Protein AF-A0A0F9NEA7-F1 (afdb_monomer_lite)

pLDDT: mean 84.88, std 14.29, range [44.91, 96.44]

Secondary structure (DSSP, 8-state):
-HHHHHHHHHHHHHHHHHHHHHHHHHHHHHHHHHTTS-S---SSSHHHHHHHHHHHHHHHHHHHTT--HHHHHHHHHHHHHGGGTT----SEEEPPPTTSPS--EEE-TT--TTS--------

Structure (mmCIF, N/CA/C/O backbone):
data_AF-A0A0F9NEA7-F1
#
_entry.id   AF-A0A0F9NEA7-F1
#
loop_
_atom_site.group_PDB
_atom_site.id
_atom_site.type_symbol
_atom_site.label_atom_id
_atom_site.label_alt_id
_atom_site.label_comp_id
_atom_site.label_asym_id
_atom_site.label_entity_id
_atom_site.label_seq_id
_atom_site.pdbx_PDB_ins_code
_atom_site.Cartn_x
_atom_site.Cartn_y
_atom_site.Cartn_z
_atom_site.occupancy
_atom_site.B_iso_or_equiv
_atom_site.auth_seq_id
_atom_site.auth_comp_id
_atom_site.auth_asym_id
_atom_site.auth_atom_id
_atom_site.pdbx_PDB_model_num
ATOM 1 N N . MET A 1 1 ? 43.308 49.264 37.632 1.00 60.12 1 MET A N 1
ATOM 2 C CA . MET A 1 1 ? 42.424 49.554 36.475 1.00 60.12 1 MET A CA 1
ATOM 3 C C . MET A 1 1 ? 42.641 48.635 35.265 1.00 60.12 1 MET A C 1
ATOM 5 O O . MET A 1 1 ? 41.770 48.585 34.415 1.00 60.12 1 MET A O 1
ATOM 9 N N . ILE A 1 2 ? 43.744 47.878 35.176 1.00 60.72 2 ILE A N 1
ATOM 10 C CA . ILE A 1 2 ? 44.078 47.063 33.987 1.00 60.72 2 ILE A CA 1
ATOM 11 C C . ILE A 1 2 ? 43.372 45.689 34.005 1.00 60.72 2 ILE A C 1
ATOM 13 O O . ILE A 1 2 ? 42.908 45.212 32.975 1.00 60.72 2 ILE A O 1
ATOM 17 N N . PHE A 1 3 ? 43.197 45.092 35.192 1.00 62.16 3 PHE A N 1
ATOM 18 C CA . PHE A 1 3 ? 42.545 43.783 35.367 1.00 62.16 3 PHE A CA 1
ATOM 19 C C . PHE A 1 3 ? 41.067 43.751 34.944 1.00 62.16 3 PHE A C 1
ATOM 21 O O . PHE A 1 3 ? 40.635 42.789 34.317 1.00 62.16 3 PHE A O 1
ATOM 28 N N . GLY A 1 4 ? 40.296 44.807 35.230 1.00 75.56 4 GLY A N 1
ATOM 29 C CA . GLY A 1 4 ? 38.888 44.886 34.815 1.00 75.56 4 GLY A CA 1
ATOM 30 C C . GLY A 1 4 ? 38.723 45.007 33.298 1.00 75.56 4 GLY A C 1
ATOM 31 O O . GLY A 1 4 ? 37.817 44.412 32.726 1.00 75.56 4 GLY A O 1
ATOM 32 N N . ILE A 1 5 ? 39.647 45.713 32.639 1.00 78.88 5 ILE A N 1
ATOM 33 C CA . ILE A 1 5 ? 39.657 45.873 31.180 1.00 78.88 5 ILE A CA 1
ATOM 34 C C . ILE A 1 5 ? 40.045 44.550 30.512 1.00 78.88 5 ILE A C 1
ATOM 36 O O . ILE A 1 5 ? 39.372 44.119 29.583 1.00 78.88 5 ILE A O 1
ATOM 40 N N . ALA A 1 6 ? 41.070 43.860 31.020 1.00 79.88 6 ALA A N 1
ATOM 41 C CA . ALA A 1 6 ? 41.479 42.554 30.502 1.00 79.88 6 ALA A CA 1
ATOM 42 C C . ALA A 1 6 ? 40.365 41.497 30.634 1.00 79.88 6 ALA A C 1
ATOM 44 O O . ALA A 1 6 ? 40.117 40.736 29.700 1.00 79.88 6 ALA A O 1
ATOM 45 N N . TRP A 1 7 ? 39.648 41.489 31.762 1.00 83.00 7 TRP A N 1
ATOM 46 C CA . TRP A 1 7 ? 38.493 40.613 31.970 1.00 83.00 7 TRP A CA 1
ATOM 47 C C . TRP A 1 7 ? 37.340 40.931 31.012 1.00 83.00 7 TRP A C 1
ATOM 49 O O . TRP A 1 7 ? 36.776 40.031 30.388 1.00 83.00 7 TRP A O 1
ATOM 59 N N . PHE A 1 8 ? 37.028 42.217 30.844 1.00 84.38 8 PHE A N 1
ATOM 60 C CA . PHE A 1 8 ? 35.992 42.672 29.923 1.00 84.38 8 PHE A CA 1
ATOM 61 C C . PHE A 1 8 ? 36.311 42.286 28.471 1.00 84.38 8 PHE A C 1
ATOM 63 O O . PHE A 1 8 ? 35.436 41.794 27.762 1.00 84.38 8 PHE A O 1
ATOM 70 N N . VAL A 1 9 ? 37.576 42.422 28.055 1.00 88.19 9 VAL A N 1
ATOM 71 C CA . VAL A 1 9 ? 38.050 42.027 26.720 1.00 88.19 9 VAL A CA 1
ATOM 72 C C . VAL A 1 9 ? 37.954 40.512 26.510 1.00 88.19 9 VAL A C 1
ATOM 74 O O . VAL A 1 9 ? 37.449 40.088 25.473 1.00 88.19 9 VAL A O 1
ATOM 77 N N . MET A 1 10 ? 38.357 39.683 27.482 1.00 87.94 10 MET A N 1
ATOM 78 C CA . MET A 1 10 ? 38.233 38.219 27.369 1.00 87.94 10 MET A CA 1
ATOM 79 C C . MET A 1 10 ? 36.773 37.752 27.292 1.00 87.94 10 MET A C 1
ATOM 81 O O . MET A 1 10 ? 36.447 36.882 26.484 1.00 87.94 10 MET A O 1
ATOM 85 N N . MET A 1 11 ? 35.882 38.354 28.084 1.00 91.25 11 MET A N 1
ATOM 86 C CA . MET A 1 11 ? 34.448 38.054 28.046 1.00 91.25 11 MET A CA 1
ATOM 87 C C . MET A 1 11 ? 33.836 38.400 26.683 1.00 91.25 11 MET A C 1
ATOM 89 O O . MET A 1 11 ? 33.096 37.598 26.110 1.00 91.25 11 MET A O 1
ATOM 93 N N . TRP A 1 12 ? 34.174 39.572 26.137 1.00 92.94 12 TRP A N 1
ATOM 94 C CA . TRP A 1 12 ? 33.696 39.999 24.822 1.00 92.94 12 TRP A CA 1
ATOM 95 C C . TRP A 1 12 ? 34.233 39.108 23.701 1.00 92.94 12 TRP A C 1
ATOM 97 O O . TRP A 1 12 ? 33.490 38.740 22.792 1.00 92.94 12 TRP A O 1
ATOM 107 N N . PHE A 1 13 ? 35.499 38.695 23.797 1.00 93.50 13 PHE A N 1
ATOM 108 C CA . PHE A 1 13 ? 36.099 37.766 22.846 1.00 93.50 13 PHE A CA 1
ATOM 109 C C . PHE A 1 13 ? 35.380 36.410 22.856 1.00 93.50 13 PHE A C 1
ATOM 111 O O . PHE A 1 13 ? 35.050 35.883 21.794 1.00 93.50 13 PHE A O 1
ATOM 118 N N . GLY A 1 14 ? 35.050 35.883 24.041 1.00 91.88 14 GLY A N 1
ATOM 119 C CA . GLY A 1 14 ? 34.262 34.656 24.184 1.00 91.88 14 GLY A CA 1
ATOM 120 C C . GLY A 1 14 ? 32.869 34.764 23.555 1.00 91.88 14 GLY A C 1
ATOM 121 O O . GLY A 1 14 ? 32.465 33.880 22.800 1.00 91.88 14 GLY A O 1
ATOM 122 N N . LEU A 1 15 ? 32.158 35.871 23.792 1.00 94.25 15 LEU A N 1
ATOM 123 C CA . LEU A 1 15 ? 30.839 36.122 23.195 1.00 94.25 15 LEU A CA 1
ATOM 124 C C . LEU A 1 15 ? 30.893 36.207 21.666 1.00 94.25 15 LEU A C 1
ATOM 126 O O . LEU A 1 15 ? 30.055 35.607 20.993 1.00 94.25 15 LEU A O 1
ATOM 130 N N . VAL A 1 16 ? 31.897 36.891 21.110 1.00 95.38 16 VAL A N 1
ATOM 131 C CA . VAL A 1 16 ? 32.104 36.962 19.655 1.00 95.38 16 VAL A CA 1
ATOM 132 C C . VAL A 1 16 ? 32.394 35.581 19.079 1.00 95.38 16 VAL A C 1
ATOM 134 O O . VAL A 1 16 ? 31.840 35.226 18.042 1.00 95.38 16 VAL A O 1
ATOM 137 N N . MET A 1 17 ? 33.205 34.771 19.762 1.00 94.56 17 MET A N 1
ATOM 138 C CA . MET A 1 17 ? 33.532 33.416 19.319 1.00 94.56 17 MET A CA 1
ATOM 139 C C . MET A 1 17 ? 32.285 32.519 19.297 1.00 94.56 17 MET A C 1
ATOM 141 O O . MET A 1 17 ? 32.047 31.817 18.313 1.00 94.56 17 MET A O 1
ATOM 145 N N . ILE A 1 18 ? 31.440 32.601 20.332 1.00 94.56 18 ILE A N 1
ATOM 146 C CA . ILE A 1 18 ? 30.159 31.880 20.403 1.00 94.56 18 ILE A CA 1
ATOM 147 C C . ILE A 1 18 ? 29.211 32.342 19.290 1.00 94.56 18 ILE A C 1
ATOM 149 O O . ILE A 1 18 ? 28.631 31.505 18.596 1.00 94.56 18 ILE A O 1
ATOM 153 N N . ALA A 1 19 ? 29.080 33.654 19.073 1.00 95.06 19 ALA A N 1
ATOM 154 C CA . ALA A 1 19 ? 28.245 34.206 18.008 1.00 95.06 19 ALA A CA 1
ATOM 155 C C . ALA A 1 19 ? 28.722 33.760 16.616 1.00 95.06 19 ALA A C 1
ATOM 157 O O . ALA A 1 19 ? 27.906 33.407 15.764 1.00 95.06 19 ALA A O 1
ATOM 158 N N . LEU A 1 20 ? 30.039 33.702 16.401 1.00 95.06 20 LEU A N 1
ATOM 159 C CA . LEU A 1 20 ? 30.639 33.247 15.150 1.00 95.06 20 LEU A CA 1
ATOM 160 C C . LEU A 1 20 ? 30.378 31.752 14.923 1.00 95.06 20 LEU A C 1
ATOM 162 O O . LEU A 1 20 ? 29.968 31.365 13.830 1.00 95.06 20 LEU A O 1
ATOM 166 N N . VAL A 1 21 ? 30.514 30.913 15.954 1.00 93.69 21 VAL A N 1
ATOM 167 C CA . VAL A 1 21 ? 30.158 29.484 15.868 1.00 93.69 21 VAL A CA 1
ATOM 168 C C . VAL A 1 21 ? 28.675 29.293 15.580 1.00 93.69 21 VAL A C 1
ATOM 170 O O . VAL A 1 21 ? 28.327 28.486 14.717 1.00 93.69 21 VAL A O 1
ATOM 173 N N . ALA A 1 22 ? 27.798 30.049 16.244 1.00 93.00 22 ALA A N 1
ATOM 174 C CA . ALA A 1 22 ? 26.362 30.000 15.993 1.00 93.00 22 ALA A CA 1
ATOM 175 C C . ALA A 1 22 ? 26.025 30.416 14.551 1.00 93.00 22 ALA A C 1
ATOM 177 O O . ALA A 1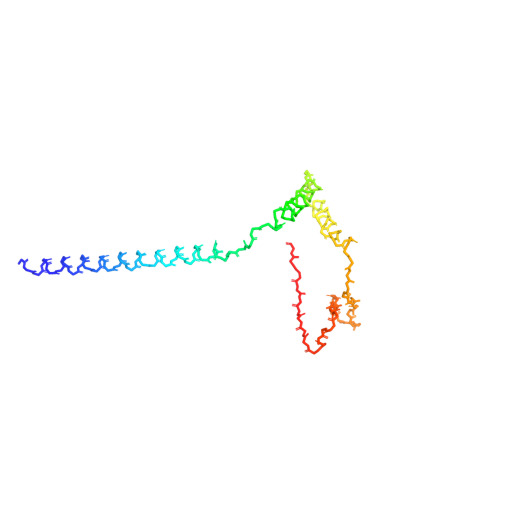 22 ? 25.247 29.733 13.885 1.00 93.00 22 ALA A O 1
ATOM 178 N N . ALA A 1 23 ? 26.663 31.469 14.031 1.00 93.25 23 ALA A N 1
ATOM 179 C CA . ALA A 1 23 ? 26.500 31.910 12.649 1.00 93.25 23 ALA A CA 1
ATOM 180 C C . ALA A 1 23 ? 26.977 30.844 11.648 1.00 93.25 23 ALA A C 1
ATOM 182 O O . ALA A 1 23 ? 26.262 30.521 10.699 1.00 93.25 23 ALA A O 1
ATOM 183 N N . VAL A 1 24 ? 28.140 30.228 11.886 1.00 91.75 24 VAL A N 1
ATOM 184 C CA . VAL A 1 24 ? 28.656 29.134 11.048 1.00 91.75 24 VAL A CA 1
ATOM 185 C C . VAL A 1 24 ? 27.723 27.922 11.091 1.00 91.75 24 VAL A C 1
ATOM 187 O O . VAL A 1 24 ? 27.404 27.359 10.043 1.00 91.75 24 VAL A O 1
ATOM 190 N N . MET A 1 25 ? 27.236 27.530 12.271 1.00 88.56 25 MET A N 1
ATOM 191 C CA . MET A 1 25 ? 26.254 26.450 12.421 1.0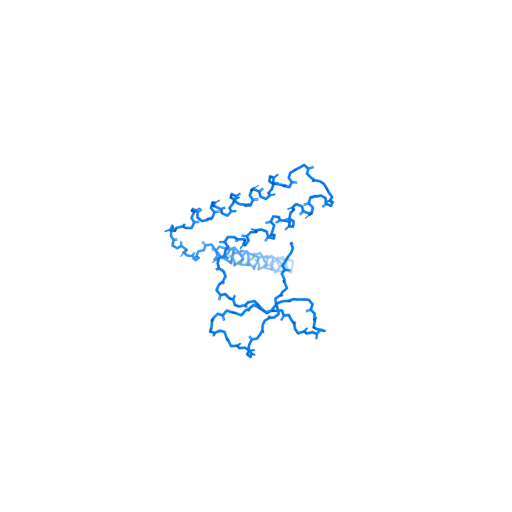0 88.56 25 MET A CA 1
ATOM 192 C C . MET A 1 25 ? 24.953 26.768 11.678 1.00 88.56 25 MET A C 1
ATOM 194 O O . MET A 1 25 ? 24.427 25.898 10.987 1.00 88.56 25 MET A O 1
ATOM 198 N N . PHE A 1 26 ? 24.461 28.006 11.762 1.00 87.00 26 PHE A N 1
ATOM 199 C CA . PHE A 1 26 ? 23.252 28.452 11.071 1.00 87.00 26 PHE A CA 1
ATOM 200 C C . PHE A 1 26 ? 23.416 28.419 9.547 1.00 87.00 26 PHE A C 1
ATOM 202 O O . PHE A 1 26 ? 22.564 27.868 8.853 1.00 87.00 26 PHE A O 1
ATOM 209 N N . VAL A 1 27 ? 24.544 28.906 9.019 1.00 84.75 27 VAL A N 1
ATOM 210 C CA . VAL A 1 27 ? 24.856 28.846 7.581 1.00 84.75 27 VAL A CA 1
ATOM 211 C C . VAL A 1 27 ? 24.999 27.400 7.108 1.00 84.75 27 VAL A C 1
ATOM 213 O O . VAL A 1 27 ? 24.433 27.038 6.078 1.00 84.75 27 VAL A O 1
ATOM 216 N N . ARG A 1 28 ? 25.687 26.534 7.866 1.00 82.31 28 ARG A N 1
ATOM 217 C CA . ARG A 1 28 ? 25.812 25.107 7.518 1.00 82.31 28 ARG A CA 1
ATOM 218 C C . ARG A 1 28 ? 24.473 24.374 7.587 1.00 82.31 28 ARG A C 1
ATOM 220 O O . ARG A 1 28 ? 24.221 23.524 6.739 1.00 82.31 28 ARG A O 1
ATOM 227 N N . ARG A 1 29 ? 23.612 24.698 8.555 1.00 74.19 29 ARG A N 1
ATOM 228 C CA . ARG A 1 29 ? 22.262 24.125 8.672 1.00 74.19 29 ARG A CA 1
ATOM 229 C C . ARG A 1 29 ? 21.358 24.596 7.532 1.00 74.19 29 ARG A C 1
ATOM 231 O O . ARG A 1 29 ? 20.677 23.767 6.945 1.00 74.19 29 ARG A O 1
ATOM 238 N N . LYS A 1 30 ? 21.418 25.881 7.162 1.00 73.94 30 LYS A N 1
ATOM 239 C CA . LYS A 1 30 ? 20.714 26.428 5.992 1.00 73.94 30 LYS A CA 1
ATOM 240 C C . LYS A 1 30 ? 21.198 25.783 4.695 1.00 73.94 30 LYS A C 1
ATOM 242 O O . LYS A 1 30 ? 20.373 25.436 3.864 1.00 73.94 30 LYS A O 1
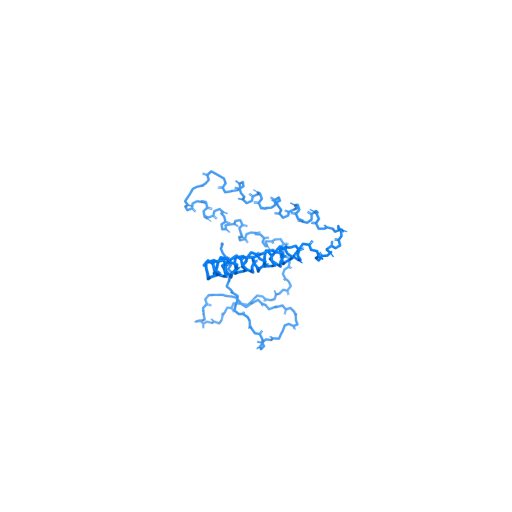ATOM 247 N N . LYS A 1 31 ? 22.510 25.562 4.544 1.00 65.69 31 LYS A N 1
ATOM 248 C CA . LYS A 1 31 ? 23.060 24.876 3.369 1.00 65.69 31 LYS A CA 1
ATOM 249 C C . LYS A 1 31 ? 22.566 23.431 3.279 1.00 65.69 31 LYS A C 1
ATOM 251 O O . LYS A 1 31 ? 22.076 23.054 2.231 1.00 65.69 31 LYS A O 1
ATOM 256 N N . ARG A 1 32 ? 22.553 22.678 4.389 1.00 60.22 32 ARG A N 1
ATOM 257 C CA . ARG A 1 32 ? 21.949 21.330 4.421 1.00 60.22 32 ARG A CA 1
ATOM 258 C C . ARG A 1 32 ? 20.452 21.324 4.101 1.00 60.22 32 ARG A C 1
ATOM 260 O O . ARG A 1 32 ? 19.984 20.352 3.539 1.00 60.22 32 ARG A O 1
ATOM 267 N N . HIS A 1 33 ? 19.717 22.379 4.451 1.00 53.34 33 HIS A N 1
ATOM 268 C CA . HIS A 1 33 ? 18.296 22.491 4.107 1.00 53.34 33 HIS A CA 1
ATOM 269 C C . HIS A 1 33 ? 18.068 22.921 2.648 1.00 53.34 33 HIS A C 1
ATOM 271 O O . HIS A 1 33 ? 17.041 22.587 2.081 1.00 53.34 33 HIS A O 1
ATOM 277 N N . GLY A 1 34 ? 19.027 23.629 2.037 1.00 50.47 34 GLY A N 1
ATOM 278 C CA . GLY A 1 34 ? 18.992 24.010 0.619 1.00 50.47 34 GLY A CA 1
ATOM 279 C C . GLY A 1 34 ? 19.601 22.978 -0.340 1.00 50.47 34 GLY A C 1
ATOM 280 O O . GLY A 1 34 ? 19.350 23.050 -1.535 1.00 50.47 34 GLY A O 1
ATOM 281 N N . GLU A 1 35 ? 20.392 22.018 0.152 1.00 50.66 35 GLU A N 1
ATOM 282 C CA . GLU A 1 35 ? 20.975 20.934 -0.662 1.00 50.66 35 GLU A CA 1
ATOM 283 C C . GLU A 1 35 ? 20.004 19.760 -0.891 1.00 50.66 35 GLU A C 1
ATOM 285 O O . GLU A 1 35 ? 20.253 18.957 -1.784 1.00 50.66 35 GLU A O 1
ATOM 290 N N . ASP A 1 36 ? 18.871 19.703 -0.176 1.00 47.50 36 ASP A N 1
ATOM 291 C CA . ASP A 1 36 ? 17.752 18.802 -0.516 1.00 47.50 36 ASP A CA 1
ATOM 292 C C . ASP A 1 36 ? 16.909 19.331 -1.698 1.00 47.50 36 ASP A C 1
ATOM 294 O O . ASP A 1 36 ? 16.175 18.568 -2.321 1.00 47.50 36 ASP A O 1
ATOM 298 N N . GLU A 1 37 ? 17.036 20.615 -2.065 1.00 50.50 37 GLU A N 1
ATOM 299 C CA . GLU A 1 37 ? 16.237 21.251 -3.129 1.00 50.50 37 GLU A CA 1
ATOM 300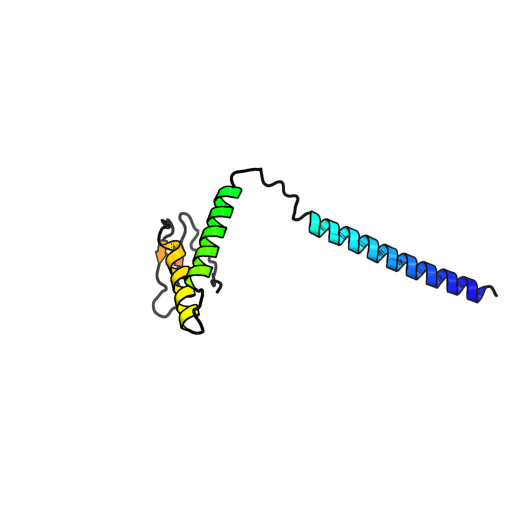 C C . GLU A 1 37 ? 17.012 21.495 -4.440 1.00 50.50 37 GLU A C 1
ATOM 302 O O . GLU A 1 37 ? 16.546 22.212 -5.324 1.00 50.50 37 GLU A O 1
ATOM 307 N N . SER A 1 38 ? 18.206 20.921 -4.617 1.00 44.91 38 SER A N 1
ATOM 308 C CA . SER A 1 38 ? 18.983 21.096 -5.861 1.00 44.91 38 SER A CA 1
ATOM 309 C C . SER A 1 38 ? 19.671 19.829 -6.365 1.00 44.91 38 SER A C 1
ATOM 311 O O . SER A 1 38 ? 20.710 19.889 -7.021 1.00 44.91 38 SER A O 1
ATOM 313 N N . ALA A 1 39 ? 19.038 18.672 -6.163 1.00 45.81 39 ALA A N 1
ATOM 314 C CA . ALA A 1 39 ? 19.097 17.650 -7.197 1.00 45.81 39 ALA A CA 1
ATOM 315 C C . ALA A 1 39 ? 18.154 18.105 -8.317 1.00 45.81 39 ALA A C 1
ATOM 317 O O . ALA A 1 39 ? 16.937 18.055 -8.168 1.00 45.81 39 ALA A O 1
ATOM 318 N N . THR A 1 40 ? 18.723 18.614 -9.406 1.00 47.31 40 THR A N 1
ATOM 319 C CA . THR A 1 40 ? 18.031 18.951 -10.652 1.00 47.31 40 THR A CA 1
ATOM 320 C C . THR A 1 40 ? 17.232 17.738 -11.143 1.00 47.31 40 THR A C 1
ATOM 322 O O . THR A 1 40 ? 17.745 16.901 -11.883 1.00 47.31 40 THR A O 1
ATOM 325 N N . ILE A 1 41 ? 15.978 17.611 -10.704 1.00 49.22 41 ILE A N 1
ATOM 326 C CA . ILE A 1 41 ? 15.005 16.714 -11.321 1.00 49.22 41 ILE A CA 1
ATOM 327 C C . ILE A 1 41 ? 14.648 17.382 -12.641 1.00 49.22 41 ILE A C 1
ATOM 329 O O . ILE A 1 41 ? 14.155 18.507 -12.659 1.00 49.22 41 ILE A O 1
ATOM 333 N N . ALA A 1 42 ? 14.979 16.701 -13.733 1.00 51.91 42 ALA A N 1
ATOM 334 C CA . ALA A 1 42 ? 14.632 17.102 -15.082 1.00 51.91 42 ALA A CA 1
ATOM 335 C C . ALA A 1 42 ? 13.172 17.579 -15.151 1.00 51.91 42 ALA A C 1
ATOM 337 O O . ALA A 1 42 ? 12.251 16.899 -14.692 1.00 51.91 42 ALA A O 1
ATOM 338 N N . ASP A 1 43 ? 12.991 18.769 -15.707 1.00 53.56 43 ASP A N 1
ATOM 339 C CA . ASP A 1 43 ? 11.692 19.384 -15.915 1.00 53.56 43 ASP A CA 1
ATOM 340 C C . ASP A 1 43 ? 10.839 18.502 -16.854 1.00 53.56 43 ASP A C 1
ATOM 342 O O . ASP A 1 43 ? 11.236 18.214 -17.980 1.00 53.56 43 ASP A O 1
ATOM 346 N N . GLN A 1 44 ? 9.663 18.103 -16.353 1.00 57.41 44 GLN A N 1
ATOM 347 C CA . GLN A 1 44 ? 8.495 17.523 -17.048 1.00 57.41 44 GLN A CA 1
ATOM 348 C C . GLN A 1 44 ? 8.622 16.111 -17.656 1.00 57.41 44 GLN A C 1
ATOM 350 O O . GLN A 1 44 ? 9.145 15.924 -18.753 1.00 57.41 44 GLN A O 1
ATOM 355 N N . PRO A 1 45 ? 8.080 15.092 -16.944 1.00 52.88 45 PRO A N 1
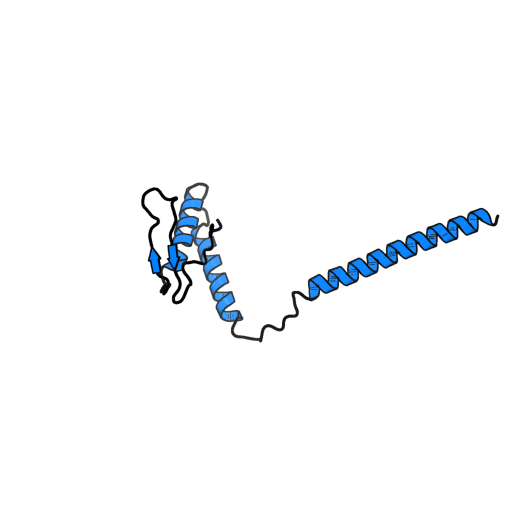ATOM 356 C CA . PRO A 1 45 ? 6.649 14.711 -17.030 1.00 52.88 45 PRO A CA 1
ATOM 357 C C . PRO A 1 45 ? 5.911 14.645 -15.669 1.00 52.88 45 PRO A C 1
ATOM 359 O O . PRO A 1 45 ? 4.744 14.258 -15.589 1.00 52.88 45 PRO A O 1
ATOM 362 N N . GLN A 1 46 ? 6.578 15.029 -14.577 1.00 59.72 46 GLN A N 1
ATOM 363 C CA . GLN A 1 46 ? 6.132 14.789 -13.195 1.00 59.72 46 GLN A CA 1
ATOM 364 C C . GLN A 1 46 ? 4.837 15.528 -12.796 1.00 59.72 46 GLN A C 1
ATOM 366 O O . GLN A 1 46 ? 4.138 15.086 -11.886 1.00 59.72 46 GLN A O 1
ATOM 371 N N . GLN A 1 47 ? 4.508 16.659 -13.435 1.00 68.56 47 GLN A N 1
ATOM 372 C CA . GLN A 1 47 ? 3.385 17.511 -13.012 1.00 68.56 47 GLN A CA 1
ATOM 373 C C . GLN A 1 47 ? 2.028 16.819 -13.197 1.00 68.56 47 GLN A C 1
ATOM 375 O O . GLN A 1 47 ? 1.212 16.844 -12.280 1.00 68.56 47 GLN A O 1
ATOM 380 N N . GLY A 1 48 ? 1.818 16.136 -14.330 1.00 80.56 48 GLY A N 1
ATOM 381 C CA . GLY A 1 48 ? 0.576 15.403 -14.598 1.00 80.56 48 GLY A CA 1
ATOM 382 C C . GLY A 1 48 ? 0.391 14.206 -13.665 1.00 80.56 48 GLY A C 1
ATOM 383 O O . GLY A 1 48 ? -0.660 14.063 -13.049 1.00 80.56 48 GLY A O 1
ATOM 384 N N . ALA A 1 49 ? 1.437 13.393 -13.482 1.00 85.69 49 ALA A N 1
ATOM 385 C CA . ALA A 1 49 ? 1.395 12.248 -12.570 1.00 85.69 49 ALA A CA 1
ATOM 386 C C . ALA A 1 49 ? 1.173 12.681 -11.110 1.00 85.69 49 ALA A C 1
ATOM 388 O O . ALA A 1 49 ? 0.366 12.093 -10.394 1.00 85.69 49 ALA A O 1
ATOM 389 N N . ARG A 1 50 ? 1.838 13.755 -10.668 1.00 88.19 50 ARG A N 1
ATOM 390 C CA . ARG A 1 50 ? 1.619 14.330 -9.335 1.00 88.19 50 ARG A CA 1
ATOM 391 C C . ARG A 1 50 ? 0.184 14.827 -9.165 1.00 88.19 50 ARG A C 1
ATOM 393 O O . ARG A 1 50 ? -0.401 14.601 -8.111 1.00 88.19 50 ARG A O 1
ATOM 400 N N . GLN A 1 51 ? -0.366 15.500 -10.172 1.00 89.81 51 GLN A N 1
ATOM 401 C CA . GLN A 1 51 ? -1.732 16.010 -10.129 1.00 89.81 51 GLN A CA 1
ATOM 402 C C . GLN A 1 51 ? -2.753 14.869 -10.005 1.00 89.81 51 GLN A C 1
ATOM 404 O O . GLN A 1 51 ? -3.621 14.935 -9.142 1.00 89.81 51 GLN A O 1
ATOM 409 N N . GLN A 1 52 ? -2.572 13.777 -10.754 1.00 88.44 52 GLN A N 1
ATOM 410 C CA . GLN A 1 52 ? -3.408 12.574 -10.638 1.00 88.44 52 GLN A CA 1
ATOM 411 C C . GLN A 1 52 ? -3.342 11.948 -9.236 1.00 88.44 52 GLN A C 1
ATOM 413 O O . GLN A 1 52 ? -4.358 11.525 -8.688 1.00 88.44 52 GLN A O 1
ATOM 418 N N . VAL A 1 53 ? -2.155 11.920 -8.617 1.00 89.75 53 VAL A N 1
ATOM 419 C CA . VAL A 1 53 ? -2.005 11.451 -7.228 1.00 89.75 53 VAL A CA 1
ATOM 420 C C . VAL A 1 53 ? -2.776 12.352 -6.261 1.00 89.75 53 VAL A C 1
ATOM 422 O O . VAL A 1 53 ? -3.460 11.846 -5.376 1.00 89.75 53 VAL A O 1
ATOM 425 N N . LEU A 1 54 ? -2.697 13.676 -6.424 1.00 91.56 54 LEU A N 1
ATOM 426 C CA . LEU A 1 54 ? -3.429 14.623 -5.576 1.00 91.56 54 LEU A CA 1
ATOM 427 C C . LEU A 1 54 ? -4.948 14.495 -5.743 1.00 91.56 54 LEU A C 1
ATOM 429 O O . LEU A 1 54 ? -5.669 14.554 -4.749 1.00 91.56 54 LEU A O 1
ATOM 433 N N . GLU A 1 55 ? -5.426 14.284 -6.968 1.00 90.50 55 GLU A N 1
ATOM 434 C CA . GLU A 1 55 ? -6.840 14.033 -7.261 1.00 90.50 55 GLU A CA 1
ATOM 435 C C . GLU A 1 55 ? -7.328 12.757 -6.577 1.00 90.50 55 GLU A C 1
ATOM 437 O O . GLU A 1 55 ? -8.295 12.811 -5.818 1.00 90.50 55 GLU A O 1
ATOM 442 N N . LYS A 1 56 ? -6.591 11.649 -6.717 1.00 87.88 56 LYS A N 1
ATOM 443 C CA . LYS A 1 56 ? -6.916 10.390 -6.035 1.00 87.88 56 LYS A CA 1
ATOM 444 C C . LYS A 1 56 ? -6.892 10.544 -4.507 1.00 87.88 56 LYS A C 1
ATOM 446 O O . LYS A 1 56 ? -7.758 10.009 -3.823 1.00 87.88 56 LYS A O 1
ATOM 451 N N . ILE A 1 57 ? -5.966 11.329 -3.945 1.00 90.56 57 ILE A N 1
ATOM 452 C CA . ILE A 1 57 ? -5.964 11.645 -2.502 1.00 90.56 57 ILE A CA 1
ATOM 453 C C . ILE A 1 57 ? -7.220 12.428 -2.095 1.00 90.56 57 ILE A C 1
ATOM 455 O O . ILE A 1 57 ? -7.809 12.160 -1.044 1.00 90.56 57 ILE A O 1
ATOM 459 N N . ASN A 1 58 ? -7.640 13.392 -2.911 1.00 91.12 58 ASN A N 1
ATOM 460 C CA . ASN A 1 58 ? -8.840 14.175 -2.649 1.00 91.12 58 ASN A CA 1
ATOM 461 C C . ASN A 1 58 ? -10.113 13.315 -2.712 1.00 91.12 58 ASN A C 1
ATOM 463 O O . ASN A 1 58 ? -10.992 13.467 -1.867 1.00 91.12 58 ASN A O 1
ATOM 467 N N . GLU A 1 59 ? -10.194 12.363 -3.642 1.00 88.38 59 GLU A N 1
ATOM 468 C CA . GLU A 1 59 ? -11.304 11.404 -3.723 1.00 88.38 59 GLU A CA 1
ATOM 469 C C . GLU A 1 59 ? -11.457 10.587 -2.432 1.00 88.38 59 GLU A C 1
ATOM 471 O O . GLU A 1 59 ? -12.572 10.443 -1.927 1.00 88.38 59 GLU A O 1
ATOM 476 N N . ILE A 1 60 ? -10.349 10.133 -1.829 1.00 88.19 60 ILE A N 1
ATOM 477 C CA . ILE A 1 60 ? -10.370 9.458 -0.517 1.00 88.19 60 ILE A CA 1
ATOM 478 C C . ILE A 1 60 ? -10.959 10.386 0.555 1.00 88.19 60 ILE A C 1
ATOM 480 O O . ILE A 1 60 ? -11.741 9.957 1.410 1.00 88.19 60 ILE A O 1
ATOM 484 N N . HIS A 1 61 ? -10.572 11.667 0.542 1.00 88.75 61 HIS A N 1
ATOM 485 C CA . HIS A 1 61 ? -11.074 12.642 1.507 1.00 88.75 61 HIS A CA 1
ATOM 486 C C . HIS A 1 61 ? -12.591 12.794 1.389 1.00 88.75 61 HIS A C 1
ATOM 488 O O . HIS A 1 61 ? -13.295 12.606 2.382 1.00 88.75 61 HIS A O 1
ATOM 494 N N . VAL A 1 62 ? -13.083 13.025 0.171 1.00 90.19 62 VAL A N 1
ATOM 495 C CA . VAL A 1 62 ? -14.514 13.150 -0.137 1.00 90.19 62 VAL A CA 1
ATOM 496 C C . VAL A 1 62 ? -15.278 11.881 0.257 1.00 90.19 62 VAL A C 1
ATOM 498 O O . VAL A 1 62 ? -16.300 11.962 0.934 1.00 90.19 62 VAL A O 1
ATOM 501 N N . ALA A 1 63 ? -14.756 10.692 -0.061 1.00 86.06 63 ALA A N 1
ATOM 502 C CA . ALA A 1 63 ? -15.388 9.412 0.277 1.00 86.06 63 ALA A CA 1
AT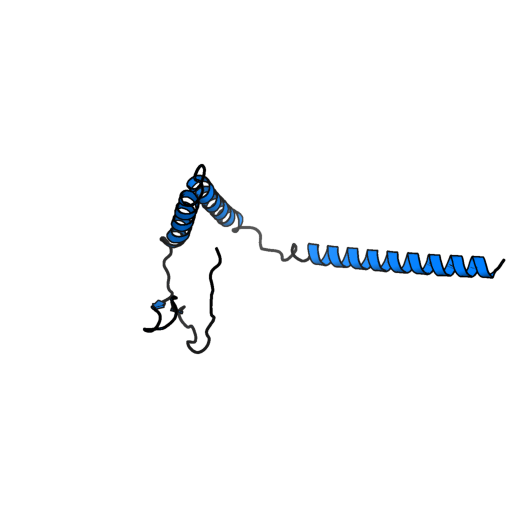OM 503 C C . ALA A 1 63 ? -15.523 9.165 1.792 1.00 86.06 63 ALA A C 1
ATOM 505 O O . ALA A 1 63 ? -16.318 8.330 2.231 1.00 86.06 63 ALA A O 1
ATOM 506 N N . THR A 1 64 ? -14.742 9.878 2.607 1.00 89.25 64 THR A N 1
ATOM 507 C CA . THR A 1 64 ? -14.766 9.768 4.072 1.00 89.25 64 THR A CA 1
ATOM 508 C C . THR A 1 64 ? -15.399 10.977 4.763 1.00 89.25 64 THR A C 1
ATOM 510 O O . THR A 1 64 ? -15.512 10.980 5.995 1.00 89.25 64 THR A O 1
ATOM 513 N N . GLU A 1 65 ? -15.824 11.987 4.001 1.00 91.69 65 GLU A N 1
ATOM 514 C CA . GLU A 1 65 ? -16.407 13.223 4.511 1.00 91.69 65 GLU A CA 1
ATOM 515 C C . GLU A 1 65 ? -17.740 12.956 5.227 1.00 91.69 65 GLU A C 1
ATOM 517 O O . GLU A 1 65 ? -18.532 12.094 4.850 1.00 91.69 65 GLU A O 1
ATOM 522 N N . GLY A 1 66 ? -17.975 13.649 6.345 1.00 91.25 66 GLY A N 1
ATOM 523 C CA . GLY A 1 66 ? -19.186 13.486 7.161 1.00 91.25 66 GLY A CA 1
ATOM 524 C C . GLY A 1 66 ? -19.273 12.175 7.958 1.00 91.25 66 GLY A C 1
ATOM 525 O O . GLY A 1 66 ? -20.015 12.109 8.943 1.00 91.25 66 GLY A O 1
ATOM 526 N N . LEU A 1 67 ? -18.483 11.150 7.622 1.00 94.19 67 LEU A N 1
ATOM 527 C CA . LEU A 1 67 ? -18.426 9.899 8.375 1.00 94.19 67 LEU A CA 1
ATOM 528 C C . LEU A 1 67 ? -17.674 10.080 9.698 1.00 94.19 67 LEU A C 1
ATOM 530 O O . LEU A 1 67 ? -16.673 10.791 9.798 1.00 94.19 67 LEU A O 1
ATOM 534 N N . ARG A 1 68 ? -18.124 9.379 10.744 1.00 93.38 68 ARG A N 1
ATOM 535 C CA . ARG A 1 68 ? -17.508 9.422 12.081 1.00 93.38 68 ARG A CA 1
ATOM 536 C C . ARG A 1 68 ? -17.228 8.028 12.632 1.00 93.38 68 ARG A C 1
ATOM 538 O O . ARG A 1 68 ? -17.868 7.043 12.260 1.00 93.38 68 ARG A O 1
ATOM 545 N N . GLY A 1 69 ? -16.255 7.953 13.540 1.00 94.38 69 GLY A N 1
ATOM 546 C CA . GLY A 1 69 ? -15.905 6.733 14.268 1.00 94.38 69 GLY A CA 1
ATOM 547 C C . GLY A 1 69 ? -15.623 5.541 13.348 1.00 94.38 69 GLY A C 1
ATOM 548 O O . GLY A 1 69 ? -14.872 5.644 12.379 1.00 94.38 69 GLY A O 1
ATOM 549 N N . ARG A 1 70 ? -16.249 4.396 13.647 1.00 94.75 70 ARG A N 1
ATOM 550 C CA . ARG A 1 70 ? -16.036 3.137 12.911 1.00 94.75 70 ARG A CA 1
ATOM 551 C C . ARG A 1 70 ? -16.450 3.210 11.441 1.00 94.75 70 ARG A C 1
ATOM 553 O O . ARG A 1 70 ? -15.815 2.556 10.621 1.00 94.75 70 ARG A O 1
ATOM 560 N N . ALA A 1 71 ? -17.469 4.003 11.106 1.00 93.31 71 ALA A N 1
ATOM 561 C CA . ALA A 1 71 ? -17.923 4.154 9.725 1.00 93.31 71 ALA A CA 1
ATOM 562 C C . ALA A 1 71 ? -16.839 4.810 8.860 1.00 93.31 71 ALA A C 1
ATOM 564 O O . ALA A 1 71 ? -16.526 4.307 7.785 1.00 93.31 71 ALA A O 1
ATOM 565 N N . ARG A 1 72 ? -16.186 5.857 9.385 1.00 93.56 72 ARG A N 1
ATOM 566 C CA . ARG A 1 72 ? -15.067 6.522 8.705 1.00 93.56 72 ARG A CA 1
ATOM 567 C C . ARG A 1 72 ? -13.880 5.582 8.502 1.00 93.56 72 ARG A C 1
ATOM 569 O O . ARG A 1 72 ? -13.320 5.538 7.417 1.00 93.56 72 ARG A O 1
ATOM 576 N N . ILE A 1 73 ? -13.524 4.808 9.531 1.00 93.81 73 ILE A N 1
ATOM 577 C CA . ILE A 1 73 ? -12.420 3.834 9.453 1.00 93.81 73 ILE A CA 1
ATOM 578 C C . ILE A 1 73 ? -12.713 2.768 8.394 1.00 93.81 73 ILE A C 1
ATOM 580 O O . ILE A 1 73 ? -11.828 2.417 7.621 1.00 93.81 73 ILE A O 1
ATOM 584 N N . LYS A 1 74 ? -13.951 2.263 8.344 1.00 94.19 74 LYS A N 1
ATOM 585 C CA . LYS A 1 74 ? -14.354 1.262 7.353 1.00 94.19 74 LYS A CA 1
ATOM 586 C C . LYS A 1 74 ? -14.276 1.818 5.930 1.00 94.19 74 LYS A C 1
ATOM 588 O O . LYS A 1 74 ? -13.756 1.129 5.062 1.00 94.19 74 LYS A O 1
ATOM 593 N N . ALA A 1 75 ? -14.755 3.043 5.712 1.00 92.94 75 ALA A N 1
ATOM 594 C CA . ALA A 1 75 ? -14.685 3.703 4.410 1.00 92.94 75 ALA A CA 1
ATOM 595 C C . ALA A 1 75 ? -13.235 3.953 3.971 1.00 92.94 75 ALA A C 1
ATOM 597 O O . ALA A 1 75 ? -12.874 3.619 2.848 1.00 92.94 75 ALA A O 1
ATOM 598 N N . LEU A 1 76 ? -12.385 4.450 4.878 1.00 91.75 76 LEU A N 1
ATOM 599 C CA . LEU A 1 76 ? -10.968 4.671 4.586 1.00 91.75 76 LEU A CA 1
ATOM 600 C C . LEU A 1 76 ? -10.253 3.363 4.236 1.00 91.75 76 LEU A C 1
ATOM 602 O O . LEU A 1 76 ? -9.563 3.304 3.226 1.00 91.75 76 LEU A O 1
ATOM 606 N N . ARG A 1 77 ? -10.455 2.306 5.035 1.00 92.31 77 ARG A N 1
ATOM 607 C CA . ARG A 1 77 ? -9.851 0.995 4.769 1.00 92.31 77 ARG A CA 1
ATOM 608 C C . ARG A 1 77 ? -10.303 0.436 3.425 1.00 92.31 77 ARG A C 1
ATOM 610 O O . ARG A 1 77 ? -9.462 0.006 2.658 1.00 92.31 77 ARG A O 1
ATOM 617 N N . HIS A 1 78 ? -11.598 0.511 3.124 1.00 91.81 78 HIS A N 1
ATOM 618 C CA . HIS A 1 78 ? -12.110 0.056 1.835 1.00 91.81 78 HIS A CA 1
ATOM 619 C C . HIS A 1 78 ? -11.453 0.794 0.664 1.00 91.81 78 HIS A C 1
ATOM 621 O O . HIS A 1 78 ? -11.054 0.158 -0.301 1.00 91.81 78 HIS A O 1
ATOM 627 N N . CYS A 1 79 ? -11.290 2.113 0.783 1.00 89.81 79 CYS A N 1
ATOM 628 C CA . CYS A 1 79 ? -10.640 2.910 -0.246 1.00 89.81 79 CYS A CA 1
ATOM 629 C C . CYS A 1 79 ? -9.152 2.564 -0.411 1.00 89.81 79 CYS A C 1
ATOM 631 O O . CYS A 1 79 ? -8.662 2.540 -1.532 1.00 89.81 79 CYS A O 1
ATOM 633 N N . MET A 1 80 ? -8.439 2.268 0.683 1.00 88.88 80 MET A N 1
ATOM 634 C CA . MET A 1 80 ? -7.050 1.788 0.640 1.00 88.88 80 MET A CA 1
ATOM 635 C C . MET A 1 80 ? -6.929 0.406 0.003 1.00 88.88 80 MET A C 1
ATOM 637 O O . MET A 1 80 ? -6.044 0.206 -0.824 1.00 88.88 80 MET A O 1
ATOM 641 N N . ASP A 1 81 ? -7.828 -0.513 0.353 1.00 90.12 81 ASP A N 1
ATOM 642 C CA . ASP A 1 81 ? -7.835 -1.872 -0.187 1.00 90.12 81 ASP A CA 1
ATOM 643 C C . ASP A 1 81 ? -8.075 -1.864 -1.709 1.00 90.12 81 ASP A C 1
ATOM 645 O O . ASP A 1 81 ? -7.445 -2.639 -2.420 1.00 90.12 81 ASP A O 1
ATOM 649 N N . SER A 1 82 ? -8.908 -0.945 -2.221 1.00 89.31 82 SER A N 1
ATOM 650 C CA . SER A 1 82 ? -9.236 -0.857 -3.651 1.00 89.31 82 SER A CA 1
ATOM 651 C C . SER A 1 82 ? -8.207 -0.107 -4.508 1.00 89.31 82 SER A C 1
ATOM 653 O O . SER A 1 82 ? -8.344 -0.048 -5.727 1.00 89.31 82 SER A O 1
ATOM 655 N N . MET A 1 83 ? -7.180 0.526 -3.921 1.00 85.69 83 MET A N 1
ATOM 656 C CA . MET A 1 83 ? -6.234 1.351 -4.701 1.00 85.69 83 MET A CA 1
ATOM 657 C C . MET A 1 83 ? -5.435 0.549 -5.728 1.00 85.69 83 MET A C 1
ATOM 659 O O . MET A 1 83 ? -4.976 1.122 -6.719 1.00 85.69 83 MET A O 1
ATOM 663 N N . SER A 1 84 ? -5.256 -0.743 -5.466 1.00 84.19 84 SER A N 1
ATOM 664 C CA . SER A 1 84 ? -4.474 -1.655 -6.295 1.00 84.19 84 SER A CA 1
ATOM 665 C C . SER A 1 84 ? -5.327 -2.497 -7.246 1.00 84.19 84 SER A C 1
ATOM 667 O O . SER A 1 84 ? -4.751 -3.294 -7.978 1.00 84.19 84 SER A O 1
ATOM 669 N N . ASP A 1 85 ? -6.657 -2.336 -7.259 1.00 87.50 85 ASP A N 1
ATOM 670 C CA . ASP A 1 85 ? -7.572 -3.198 -8.030 1.00 87.50 85 ASP A CA 1
ATOM 671 C C . ASP A 1 85 ? -7.279 -3.174 -9.540 1.00 87.50 85 ASP A C 1
ATOM 673 O O . ASP A 1 85 ? -7.391 -4.196 -10.214 1.00 87.50 85 ASP A O 1
ATOM 677 N N . ASP A 1 86 ? -6.834 -2.027 -10.057 1.00 87.19 86 ASP A N 1
ATOM 678 C CA . ASP A 1 86 ? -6.516 -1.838 -11.478 1.00 87.19 86 ASP A CA 1
ATOM 679 C C . ASP A 1 86 ? -5.041 -2.130 -11.820 1.00 87.19 86 ASP A C 1
ATOM 681 O O . ASP A 1 86 ? -4.599 -1.891 -12.947 1.00 87.19 86 ASP A O 1
ATOM 685 N N . LEU A 1 87 ? -4.238 -2.598 -10.855 1.00 88.56 87 LEU A N 1
ATOM 686 C CA . LEU A 1 87 ? -2.817 -2.865 -11.067 1.00 88.56 87 LEU A CA 1
ATOM 687 C C . LEU A 1 87 ? -2.583 -4.307 -11.513 1.00 88.56 87 LEU A C 1
ATOM 689 O O . LEU A 1 87 ? -2.876 -5.263 -10.798 1.00 88.56 87 LEU A O 1
ATOM 693 N N . GLU A 1 88 ? -1.938 -4.462 -12.666 1.00 90.88 88 GLU A N 1
ATOM 694 C CA . GLU A 1 88 ? -1.404 -5.753 -13.083 1.00 90.88 88 GLU A CA 1
ATOM 695 C C . GLU A 1 88 ? -0.097 -6.040 -12.330 1.00 90.88 88 GLU A C 1
ATOM 697 O O . GLU A 1 88 ? 0.947 -5.423 -12.565 1.00 90.88 88 GLU A O 1
ATOM 702 N N . LEU A 1 89 ? -0.158 -6.974 -11.379 1.00 90.88 89 LEU A N 1
ATOM 703 C CA . LEU A 1 89 ? 0.994 -7.376 -10.581 1.00 90.88 89 LEU A CA 1
ATOM 704 C C . LEU A 1 89 ? 1.744 -8.517 -11.271 1.00 90.88 89 LEU A C 1
ATOM 706 O O . LEU A 1 89 ? 1.255 -9.637 -11.371 1.00 90.88 89 LEU A O 1
ATOM 710 N N . VAL A 1 90 ? 2.983 -8.245 -11.680 1.00 95.31 90 VAL A N 1
ATOM 711 C CA . VAL A 1 90 ? 3.895 -9.264 -12.237 1.00 95.31 90 VAL A CA 1
ATOM 712 C C . VAL A 1 90 ? 4.561 -10.136 -11.165 1.00 95.31 90 VAL A C 1
ATOM 714 O O . VAL A 1 90 ? 5.230 -11.117 -11.485 1.00 95.31 90 VAL A O 1
ATOM 717 N N . SER A 1 91 ? 4.435 -9.753 -9.893 1.00 94.25 91 SER A N 1
ATOM 718 C CA . SER A 1 91 ? 4.981 -10.497 -8.758 1.00 94.25 91 SER A CA 1
ATOM 719 C C . SER A 1 91 ? 4.097 -11.689 -8.412 1.00 94.25 91 SER A C 1
ATOM 721 O O . SER A 1 91 ? 2.873 -11.591 -8.408 1.00 94.25 91 SER A O 1
ATOM 723 N N . GLU A 1 92 ? 4.719 -12.797 -8.029 1.00 95.00 92 GLU A N 1
ATOM 724 C CA . GLU A 1 92 ? 3.999 -13.946 -7.493 1.00 95.00 92 GLU A CA 1
ATOM 725 C C . GLU A 1 92 ? 3.652 -13.707 -6.018 1.00 95.00 92 GLU A C 1
ATOM 727 O O . GLU A 1 92 ? 4.528 -13.372 -5.215 1.00 95.00 92 GLU A O 1
ATOM 732 N N . ILE A 1 93 ? 2.381 -13.905 -5.659 1.00 94.50 93 ILE A N 1
ATOM 733 C CA . ILE A 1 93 ? 1.895 -13.812 -4.279 1.00 94.50 93 ILE A CA 1
ATOM 734 C C . ILE A 1 93 ? 1.608 -15.224 -3.774 1.00 94.50 93 ILE A C 1
ATOM 736 O O . ILE A 1 93 ? 0.769 -15.931 -4.333 1.00 94.50 93 ILE A O 1
ATOM 740 N N . ARG A 1 94 ? 2.303 -15.651 -2.713 1.00 94.62 94 ARG A N 1
ATOM 741 C CA . ARG A 1 94 ? 2.082 -16.962 -2.083 1.00 94.62 94 ARG A CA 1
ATOM 742 C C . ARG A 1 94 ? 1.590 -16.813 -0.646 1.00 94.62 94 ARG A C 1
ATOM 744 O O . ARG A 1 94 ? 2.132 -15.989 0.098 1.00 94.62 94 ARG A O 1
ATOM 751 N N . PRO A 1 95 ? 0.644 -17.662 -0.209 1.00 95.44 95 PRO A N 1
ATOM 752 C CA . PRO A 1 95 ? 0.249 -17.710 1.189 1.00 95.44 95 PRO A CA 1
ATOM 753 C C . PRO A 1 95 ? 1.420 -18.163 2.077 1.00 95.44 95 PRO A C 1
ATOM 755 O O . PRO A 1 95 ? 2.366 -18.811 1.606 1.00 95.44 95 PRO A O 1
ATOM 758 N N . PRO A 1 96 ? 1.369 -17.856 3.380 1.00 94.31 96 PRO A N 1
ATOM 759 C CA . PRO A 1 96 ? 2.370 -18.315 4.319 1.00 94.31 96 PRO A CA 1
ATOM 760 C C . PRO A 1 96 ? 2.163 -19.814 4.595 1.00 94.31 96 PRO A C 1
ATOM 762 O O . PRO A 1 96 ? 1.091 -20.374 4.358 1.00 94.31 96 PRO A O 1
ATOM 765 N N . ALA A 1 97 ? 3.198 -20.484 5.106 1.00 92.94 97 ALA A N 1
ATOM 766 C CA . ALA A 1 97 ? 3.095 -21.893 5.483 1.00 92.94 97 ALA A CA 1
ATOM 767 C C . ALA A 1 97 ? 2.056 -22.106 6.602 1.00 92.94 97 ALA A C 1
ATOM 769 O O . ALA A 1 97 ? 1.792 -21.208 7.404 1.00 92.94 97 ALA A O 1
ATOM 770 N N . ILE A 1 98 ? 1.493 -23.314 6.695 1.00 94.44 98 ILE A N 1
ATOM 771 C CA . ILE A 1 98 ? 0.543 -23.663 7.762 1.00 94.44 98 ILE A CA 1
ATOM 772 C C . ILE A 1 98 ? 1.206 -23.436 9.129 1.00 94.44 98 ILE A C 1
ATOM 774 O O . ILE A 1 98 ? 2.298 -23.937 9.389 1.00 94.44 98 ILE A O 1
ATOM 778 N N . GLY A 1 99 ? 0.540 -22.671 9.997 1.00 93.75 99 GLY A N 1
ATOM 779 C CA . GLY A 1 99 ? 1.039 -22.320 11.331 1.00 93.75 99 GLY A CA 1
ATOM 780 C C . GLY A 1 99 ? 1.997 -21.123 11.375 1.00 93.75 99 GLY A C 1
ATOM 781 O O . GLY A 1 99 ? 2.385 -20.711 12.466 1.00 93.75 99 GLY A O 1
ATOM 782 N N . ALA A 1 100 ? 2.357 -20.534 10.231 1.00 92.56 100 ALA A N 1
ATOM 783 C CA . ALA A 1 100 ? 3.125 -19.294 10.190 1.00 92.56 100 ALA A CA 1
ATOM 784 C C . ALA A 1 100 ? 2.237 -18.059 10.474 1.00 92.56 100 ALA A C 1
ATOM 786 O O . ALA A 1 100 ? 1.007 -18.136 10.361 1.00 92.56 100 ALA A O 1
ATOM 787 N N . PRO A 1 101 ? 2.832 -16.906 10.845 1.00 91.25 101 PRO A N 1
ATOM 788 C CA . PRO A 1 101 ? 2.094 -15.657 11.012 1.00 91.25 101 PRO A CA 1
ATOM 789 C C . PRO A 1 101 ? 1.307 -15.272 9.756 1.00 91.25 101 PRO A C 1
ATOM 791 O O . PRO A 1 101 ? 1.713 -15.577 8.634 1.00 91.25 101 PRO A O 1
ATOM 794 N N . LYS A 1 102 ? 0.197 -14.549 9.951 1.00 93.06 102 LYS A N 1
ATOM 795 C CA . LYS A 1 102 ? -0.559 -13.963 8.839 1.00 93.06 102 LYS A CA 1
ATOM 796 C C . LYS A 1 102 ? 0.340 -13.006 8.056 1.00 93.06 102 LYS A C 1
ATOM 798 O O . LYS A 1 102 ? 0.951 -12.118 8.644 1.00 93.06 102 LYS A O 1
ATOM 803 N N . GLY A 1 103 ? 0.384 -13.190 6.747 1.00 94.19 103 GLY A N 1
ATOM 804 C CA . GLY A 1 103 ? 1.201 -12.420 5.822 1.00 94.19 103 GLY A CA 1
ATOM 805 C C . GLY A 1 103 ? 1.240 -13.122 4.476 1.00 94.19 103 GLY A C 1
ATOM 806 O O . GLY A 1 103 ? 0.580 -14.140 4.298 1.00 94.19 103 GLY A O 1
ATOM 807 N N . GLU A 1 104 ? 2.019 -12.592 3.545 1.00 95.56 104 GLU A N 1
ATOM 808 C CA . GLU A 1 104 ? 2.142 -13.133 2.195 1.00 95.56 104 GLU A CA 1
ATOM 809 C C . GLU A 1 104 ? 3.597 -13.039 1.746 1.00 95.56 104 GLU A C 1
ATOM 811 O O . GLU A 1 104 ? 4.326 -12.117 2.122 1.00 95.56 104 GLU A O 1
ATOM 816 N N . TRP A 1 105 ? 4.029 -14.002 0.938 1.00 95.56 105 TRP A N 1
ATOM 817 C CA . TRP A 1 105 ? 5.266 -13.869 0.184 1.00 95.56 105 TRP A CA 1
ATOM 818 C C . TRP A 1 105 ? 4.961 -13.125 -1.106 1.00 95.56 105 TRP A C 1
ATOM 820 O O . TRP A 1 105 ? 4.210 -13.637 -1.929 1.00 95.56 105 TRP A O 1
ATOM 830 N N . VAL A 1 106 ? 5.576 -11.961 -1.293 1.00 95.75 106 VAL A N 1
ATOM 831 C CA . VAL A 1 106 ? 5.523 -11.201 -2.547 1.00 95.75 106 VAL A CA 1
ATOM 832 C C . VAL A 1 106 ? 6.876 -11.343 -3.237 1.00 95.75 106 VAL A C 1
ATOM 834 O O . VAL A 1 106 ? 7.893 -10.881 -2.719 1.00 95.75 106 VAL A O 1
ATOM 837 N N . ILE A 1 107 ? 6.902 -12.034 -4.376 1.00 95.69 107 ILE A N 1
ATOM 838 C CA . ILE A 1 107 ? 8.129 -12.482 -5.042 1.00 95.69 107 ILE A CA 1
ATOM 839 C C . ILE A 1 107 ? 8.186 -11.866 -6.440 1.00 95.69 107 ILE A C 1
ATOM 841 O O . ILE A 1 107 ? 7.472 -12.284 -7.349 1.00 95.69 107 ILE A O 1
ATOM 845 N N . ALA A 1 108 ? 9.043 -10.862 -6.619 1.00 95.75 108 ALA A N 1
ATOM 846 C CA . ALA A 1 108 ? 9.253 -10.236 -7.921 1.00 95.75 108 ALA A CA 1
ATOM 847 C C . ALA A 1 108 ? 10.028 -11.168 -8.880 1.00 95.75 108 ALA A C 1
ATOM 849 O O . ALA A 1 108 ? 10.857 -11.970 -8.420 1.00 95.75 108 ALA A O 1
ATOM 850 N N . PRO A 1 109 ? 9.839 -11.043 -10.207 1.00 96.44 109 PRO A N 1
ATOM 851 C CA . PRO A 1 109 ? 10.617 -11.793 -11.190 1.00 96.44 109 PRO A CA 1
ATOM 852 C C . PRO A 1 109 ? 12.131 -11.609 -11.004 1.00 96.44 109 PRO A C 1
ATOM 854 O O . PRO A 1 109 ? 12.616 -10.495 -10.818 1.00 96.44 109 PRO A O 1
ATOM 857 N N . GLY A 1 110 ? 12.888 -12.709 -11.049 1.00 95.50 110 GLY A N 1
ATOM 858 C CA . GLY A 1 110 ? 14.351 -12.687 -10.909 1.00 95.50 110 GLY A CA 1
ATOM 859 C C . GLY A 1 110 ? 14.877 -12.426 -9.490 1.00 95.50 110 GLY A C 1
ATOM 860 O O . GLY A 1 110 ? 16.084 -12.265 -9.318 1.00 95.50 110 GLY A O 1
ATOM 861 N N . SER A 1 111 ? 14.009 -12.384 -8.473 1.00 95.44 111 SER A N 1
ATOM 862 C CA . SER A 1 111 ? 14.439 -12.224 -7.078 1.00 95.44 111 SER A CA 1
ATOM 863 C C . SER A 1 111 ? 15.166 -13.464 -6.534 1.00 95.44 111 SER A C 1
ATOM 865 O O . SER A 1 111 ? 14.858 -14.603 -6.884 1.00 95.44 111 SER A O 1
ATOM 867 N N . ASP A 1 112 ? 16.152 -13.236 -5.659 1.00 95.12 112 ASP A N 1
ATOM 868 C CA . ASP A 1 112 ? 16.905 -14.291 -4.968 1.00 95.12 112 ASP A CA 1
ATOM 869 C C . ASP A 1 112 ? 16.149 -14.740 -3.699 1.00 95.12 112 ASP A C 1
ATOM 871 O O . ASP A 1 112 ? 16.054 -13.960 -2.745 1.00 95.12 112 ASP A O 1
ATOM 875 N N . PRO A 1 113 ? 15.650 -15.991 -3.620 1.00 87.69 113 PRO A N 1
ATOM 876 C CA . PRO A 1 113 ? 14.837 -16.464 -2.493 1.00 87.69 113 PRO A CA 1
ATOM 877 C C . PRO A 1 113 ? 15.609 -16.587 -1.167 1.00 87.69 113 PRO A C 1
ATOM 879 O O . PRO A 1 113 ? 15.004 -16.771 -0.099 1.00 87.69 113 PRO A O 1
ATOM 882 N N . ASN A 1 114 ? 16.941 -16.485 -1.204 1.00 93.81 114 ASN A N 1
ATOM 883 C CA . ASN A 1 114 ? 17.784 -16.481 -0.011 1.00 93.81 114 ASN A CA 1
ATOM 884 C C . ASN A 1 114 ? 17.951 -15.078 0.596 1.00 93.81 114 ASN A C 1
ATOM 886 O O . ASN A 1 114 ? 18.453 -14.955 1.713 1.00 93.81 114 ASN A O 1
ATOM 890 N N . ARG A 1 115 ? 17.494 -14.022 -0.090 1.00 95.19 115 ARG A N 1
ATOM 891 C CA . ARG A 1 115 ? 17.503 -12.637 0.398 1.00 95.19 115 ARG A CA 1
ATOM 892 C C . ARG A 1 115 ? 16.076 -12.197 0.686 1.00 95.19 115 ARG A C 1
ATOM 894 O O . ARG A 1 115 ? 15.270 -12.043 -0.223 1.00 95.19 115 ARG A O 1
ATOM 901 N N . ARG A 1 116 ? 15.751 -12.008 1.965 1.00 93.62 116 ARG A N 1
ATOM 902 C CA . ARG A 1 116 ? 14.374 -11.758 2.412 1.00 93.62 116 ARG A CA 1
ATOM 903 C C . ARG A 1 116 ? 14.283 -10.458 3.188 1.00 93.62 116 ARG A C 1
ATOM 905 O O . ARG A 1 116 ? 15.186 -10.123 3.950 1.00 93.62 116 ARG A O 1
ATOM 912 N N . ILE A 1 117 ? 13.166 -9.764 3.011 1.00 95.31 117 ILE A N 1
ATOM 913 C CA . ILE A 1 117 ? 12.823 -8.546 3.741 1.00 95.31 117 ILE A CA 1
ATOM 914 C C . ILE A 1 117 ? 11.488 -8.797 4.435 1.00 95.31 117 ILE A C 1
ATOM 916 O O . ILE A 1 117 ? 10.525 -9.214 3.796 1.00 95.31 117 ILE A O 1
ATOM 920 N N . LEU A 1 118 ? 11.435 -8.545 5.743 1.00 94.94 118 LEU A N 1
ATOM 921 C CA . LEU A 1 118 ? 10.171 -8.458 6.463 1.00 94.94 118 LEU A CA 1
ATOM 922 C C . LEU A 1 118 ? 9.606 -7.054 6.253 1.00 94.94 118 LEU A C 1
ATOM 924 O O . LEU A 1 118 ? 10.147 -6.086 6.784 1.00 94.94 118 LEU A O 1
ATOM 928 N N . TYR A 1 119 ? 8.531 -6.956 5.478 1.00 95.56 119 TYR A N 1
ATOM 929 C CA . TYR A 1 119 ? 7.800 -5.711 5.291 1.00 95.56 119 TYR A CA 1
ATOM 930 C C . TYR A 1 119 ? 6.562 -5.686 6.188 1.00 95.56 119 TYR A C 1
ATOM 932 O O . TYR A 1 119 ? 5.773 -6.629 6.200 1.00 95.56 119 TYR A O 1
ATOM 940 N N . ILE A 1 120 ? 6.400 -4.598 6.936 1.00 94.56 120 ILE A N 1
ATOM 941 C CA . ILE A 1 120 ? 5.215 -4.323 7.746 1.00 94.56 120 ILE A CA 1
ATOM 942 C C . ILE A 1 120 ? 4.646 -3.015 7.212 1.00 94.56 120 ILE A C 1
ATOM 944 O O . ILE A 1 120 ? 5.311 -1.980 7.277 1.00 94.56 120 ILE A O 1
ATOM 948 N N . HIS A 1 121 ? 3.451 -3.082 6.629 1.00 90.56 121 HIS A N 1
ATOM 949 C CA . HIS A 1 121 ? 2.828 -1.924 5.998 1.00 90.56 121 HIS A CA 1
ATOM 950 C C . HIS A 1 121 ? 2.426 -0.861 7.034 1.00 90.56 121 HIS A C 1
ATOM 952 O O . HIS A 1 121 ? 2.187 -1.160 8.207 1.00 90.56 121 HIS A O 1
ATOM 958 N N . GLY A 1 122 ? 2.349 0.393 6.583 1.00 88.88 122 GLY A N 1
ATOM 959 C CA . GLY A 1 122 ? 1.817 1.503 7.375 1.00 88.88 122 GLY A CA 1
ATOM 960 C C . GLY A 1 122 ? 0.288 1.487 7.476 1.00 88.88 122 GLY A C 1
ATOM 961 O O . GLY A 1 122 ? -0.380 0.665 6.845 1.00 88.88 122 GLY A O 1
ATOM 962 N N . GLY A 1 123 ? -0.259 2.406 8.272 1.00 81.50 123 GLY A N 1
ATOM 963 C CA . GLY A 1 123 ? -1.694 2.683 8.375 1.00 81.50 123 GLY A CA 1
ATOM 964 C C . GLY A 1 123 ? -1.968 4.146 8.102 1.00 81.50 123 GLY A C 1
ATOM 965 O O . GLY A 1 123 ? -1.473 4.967 8.905 1.00 81.50 123 GLY A O 1
#

Radius of gyration: 28.48 Å; chains: 1; bounding box: 63×73×54 Å

Foldseek 3Di:
DVVVVVVVVVVVVVVVVVVVVVVVVVVVVVVVVCVVVPPPDDDDDVPVVVVVVVVLVVVLVVQLPPPDDPRSVVSNVVSVVCPCVPPDDQWDWAADPVPDDGDIDTGHPPDDPVDDDDDDDDD

Sequence (123 aa):
MIFGIAWFVMMWFGLVMIALVAAVMFVRRKKRHGEDESATIADQPQQGARQQVLEKINEIHVATEGLRGRARIKALRHCMDSMSDDLELVSEIRPPAIGAPKGEWVIAPGSDPNRRILYIHGG

Organism: NCBI:txid412755